Protein AF-A0AAW8SLD7-F1 (afdb_monomer_lite)

Organism: Enterococcus avium (NCBI:txid33945)

pLDDT: mean 83.19, std 20.51, range [34.72, 98.56]

Structure (mmCIF, N/CA/C/O backbone):
data_AF-A0AAW8SLD7-F1
#
_entry.id   AF-A0AAW8SLD7-F1
#
loop_
_atom_site.group_PDB
_atom_site.id
_atom_site.type_symbol
_atom_site.label_atom_id
_atom_site.label_alt_id
_atom_site.label_comp_id
_atom_site.label_asym_id
_atom_site.label_entity_id
_atom_site.label_seq_id
_atom_site.pdbx_PDB_ins_code
_atom_site.Cartn_x
_atom_site.Cartn_y
_atom_site.Cartn_z
_atom_site.occupancy
_atom_site.B_iso_or_equiv
_atom_site.auth_seq_id
_atom_site.auth_comp_id
_atom_site.auth_asym_id
_atom_site.auth_atom_id
_atom_site.pdbx_PDB_model_num
ATOM 1 N N . MET A 1 1 ? -37.178 10.854 46.527 1.00 42.09 1 MET A N 1
ATOM 2 C CA . MET A 1 1 ? -35.718 10.645 46.427 1.00 42.09 1 MET A CA 1
ATOM 3 C C . MET A 1 1 ? -35.329 10.772 44.967 1.00 42.09 1 MET A C 1
ATOM 5 O O . MET A 1 1 ? -36.051 10.267 44.119 1.00 42.09 1 MET A O 1
ATOM 9 N N . LYS A 1 2 ? -34.298 11.569 44.676 1.00 40.69 2 LYS A N 1
ATOM 10 C CA . LYS A 1 2 ? -33.780 11.801 43.324 1.00 40.69 2 LYS A CA 1
ATOM 11 C C . LYS A 1 2 ? -32.810 10.669 43.003 1.00 40.69 2 LYS A C 1
ATOM 13 O O . LYS A 1 2 ? -31.738 10.657 43.598 1.00 40.69 2 LYS A O 1
ATOM 18 N N . ASP A 1 3 ? -33.160 9.785 42.075 1.00 39.84 3 ASP A N 1
ATOM 19 C CA . ASP A 1 3 ? -32.188 8.837 41.540 1.00 39.84 3 ASP A CA 1
ATOM 20 C C . ASP A 1 3 ? -31.499 9.400 40.305 1.00 39.84 3 ASP A C 1
ATOM 22 O O . ASP A 1 3 ? -32.078 10.036 39.420 1.00 39.84 3 ASP A O 1
ATOM 26 N N . ASN A 1 4 ? -30.187 9.264 40.382 1.00 36.59 4 ASN A N 1
ATOM 27 C CA . ASN A 1 4 ? -29.189 10.087 39.753 1.00 36.59 4 ASN A CA 1
ATOM 28 C C . ASN A 1 4 ? -28.840 9.526 38.372 1.00 36.59 4 ASN A C 1
ATOM 30 O O . ASN A 1 4 ? -28.785 8.317 38.157 1.00 36.59 4 ASN A O 1
ATOM 34 N N . LYS A 1 5 ? -28.568 10.439 37.440 1.00 44.25 5 LYS A N 1
ATOM 35 C CA . LYS A 1 5 ? -28.049 10.152 36.102 1.00 44.25 5 LYS A CA 1
ATOM 36 C C . LYS A 1 5 ? -26.826 9.239 36.195 1.00 44.25 5 LYS A C 1
ATOM 38 O O . LYS A 1 5 ? -25.853 9.611 36.840 1.00 44.25 5 LYS A O 1
ATOM 43 N N . ASN A 1 6 ? -26.796 8.181 35.392 1.00 35.88 6 ASN A N 1
ATOM 44 C CA . ASN A 1 6 ? -25.539 7.731 34.810 1.00 35.88 6 ASN A CA 1
ATOM 45 C C . ASN A 1 6 ? -25.701 7.613 33.294 1.00 35.88 6 ASN A C 1
ATOM 47 O O . ASN A 1 6 ? -26.086 6.589 32.740 1.00 35.88 6 ASN A O 1
ATOM 51 N N . ARG A 1 7 ? -25.447 8.746 32.629 1.00 40.81 7 ARG A N 1
ATOM 52 C CA . ARG A 1 7 ? -25.192 8.812 31.193 1.00 40.81 7 ARG A CA 1
ATOM 53 C C . ARG A 1 7 ? -23.836 8.157 30.944 1.00 40.81 7 ARG A C 1
ATOM 55 O O . ARG A 1 7 ? -22.817 8.843 30.969 1.00 40.81 7 ARG A O 1
ATOM 62 N N . SER A 1 8 ? -23.812 6.863 30.656 1.00 36.59 8 SER A N 1
ATOM 63 C CA . SER A 1 8 ? -22.699 6.292 29.906 1.00 36.59 8 SER A CA 1
ATOM 64 C C . SER A 1 8 ? -22.860 6.706 28.441 1.00 36.59 8 SER A C 1
ATOM 66 O O . SER A 1 8 ? -23.288 5.937 27.588 1.00 36.59 8 SER A O 1
ATOM 68 N N . ASN A 1 9 ? -22.463 7.942 28.122 1.00 38.47 9 ASN A N 1
ATOM 69 C CA . ASN A 1 9 ? -22.002 8.257 26.768 1.00 38.47 9 ASN A CA 1
ATOM 70 C C . ASN A 1 9 ? -20.650 7.547 26.569 1.00 38.47 9 ASN A C 1
ATOM 72 O O . ASN A 1 9 ? -19.597 8.171 26.458 1.00 38.47 9 ASN A O 1
ATOM 76 N N . GLY A 1 10 ? -20.681 6.213 26.587 1.00 34.72 10 GLY A N 1
ATOM 77 C CA . GLY A 1 10 ? -19.593 5.373 26.132 1.00 34.72 10 GLY A CA 1
ATOM 78 C C . GLY A 1 10 ? -19.551 5.530 24.628 1.00 34.72 10 GLY A C 1
ATOM 79 O O . GLY A 1 10 ? -20.254 4.832 23.904 1.00 34.72 10 GLY A O 1
ATOM 80 N N . LYS A 1 11 ? -18.785 6.514 24.156 1.00 37.41 11 LYS A N 1
ATOM 81 C CA . LYS A 1 11 ? -18.412 6.606 22.751 1.00 37.41 11 LYS A CA 1
ATOM 82 C C . LYS A 1 11 ? -17.773 5.259 22.423 1.00 37.41 11 LYS A C 1
ATOM 84 O O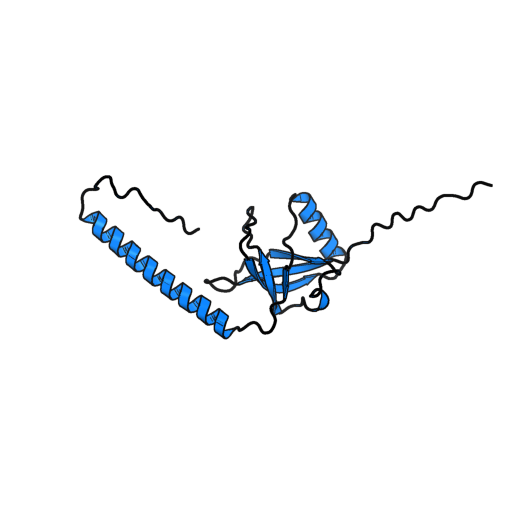 . LYS A 1 11 ? -16.685 4.983 22.921 1.00 37.41 11 LYS A O 1
ATOM 89 N N . LYS A 1 12 ? -18.501 4.398 21.702 1.00 38.59 12 LYS A N 1
ATOM 90 C CA . LYS A 1 12 ? -18.014 3.106 21.218 1.00 38.59 12 LYS A CA 1
ATOM 91 C C . LYS A 1 12 ? -16.658 3.401 20.590 1.00 38.59 12 LYS A C 1
ATOM 93 O O . LYS A 1 12 ? -16.595 4.154 19.620 1.00 38.59 12 LYS A O 1
ATOM 98 N N . ILE A 1 13 ? -15.579 2.944 21.220 1.00 49.69 13 ILE A N 1
ATOM 99 C CA . ILE A 1 13 ? -14.265 3.026 20.599 1.00 49.69 13 ILE A CA 1
ATOM 100 C C . ILE A 1 13 ? -14.410 2.105 19.399 1.00 49.69 13 ILE A C 1
ATOM 102 O O . ILE A 1 13 ? -14.526 0.894 19.564 1.00 49.69 13 ILE A O 1
ATOM 106 N N . GLU A 1 14 ? -14.543 2.685 18.210 1.00 56.00 14 GLU A N 1
ATOM 107 C CA . GLU A 1 14 ? -14.373 1.933 16.977 1.00 56.00 14 GLU A CA 1
ATOM 108 C C . GLU A 1 14 ? -13.023 1.237 17.099 1.00 56.00 14 GLU A C 1
ATOM 110 O O . GLU A 1 14 ? -11.979 1.879 17.245 1.00 56.00 14 GLU A O 1
ATOM 115 N N . SER A 1 15 ? -13.055 -0.087 17.168 1.00 80.44 15 SER A N 1
ATOM 116 C CA . SER A 1 15 ? -11.861 -0.910 17.225 1.00 80.44 15 SER A CA 1
ATOM 117 C C . SER A 1 15 ? -11.162 -0.785 15.875 1.00 80.44 15 SER A C 1
ATOM 119 O O . SER A 1 15 ? -11.558 -1.377 14.877 1.00 80.44 15 SER A O 1
ATOM 121 N N . ILE A 1 16 ? -10.153 0.075 15.831 1.00 90.94 16 ILE A N 1
ATOM 122 C CA . ILE A 1 16 ? -9.353 0.363 14.644 1.00 90.94 16 ILE A CA 1
ATOM 123 C C . ILE A 1 16 ? -8.034 -0.400 14.767 1.00 90.94 16 ILE A C 1
ATOM 125 O O . ILE A 1 16 ? -7.412 -0.399 15.827 1.00 90.94 16 ILE A O 1
ATOM 129 N N . LYS A 1 17 ? -7.569 -1.004 13.671 1.00 94.19 17 LYS A N 1
ATOM 130 C CA . LYS A 1 17 ? -6.173 -1.437 13.516 1.00 94.19 17 LYS A CA 1
ATOM 131 C C . LYS A 1 17 ? -5.407 -0.325 12.811 1.00 94.19 17 LYS A C 1
ATOM 133 O O . LYS A 1 17 ? -5.860 0.193 11.787 1.00 94.19 17 LYS A O 1
ATOM 138 N N . ILE A 1 18 ? -4.230 0.013 13.334 1.00 96.56 18 ILE A N 1
ATOM 139 C CA . ILE A 1 18 ? -3.285 0.880 12.626 1.00 96.56 18 ILE A CA 1
ATOM 140 C C . ILE A 1 18 ? -2.280 -0.002 11.900 1.00 96.56 18 ILE A C 1
ATOM 142 O O . ILE A 1 18 ? -1.630 -0.858 12.496 1.00 96.56 18 ILE A O 1
ATOM 146 N N . VAL A 1 19 ? -2.157 0.203 10.599 1.00 97.50 19 VAL A N 1
ATOM 147 C CA . VAL A 1 19 ? -1.313 -0.592 9.713 1.00 97.50 19 VAL A CA 1
ATOM 148 C C . VAL A 1 19 ? -0.098 0.237 9.347 1.00 97.50 19 VAL A C 1
ATOM 150 O O . VAL A 1 19 ? -0.221 1.326 8.799 1.00 97.50 19 VAL A O 1
ATOM 153 N N . ARG A 1 20 ? 1.086 -0.282 9.647 1.00 96.75 20 ARG A N 1
ATOM 154 C CA . ARG A 1 20 ? 2.366 0.283 9.236 1.00 96.75 20 ARG A CA 1
ATOM 155 C C . ARG A 1 20 ? 2.826 -0.453 7.978 1.00 96.75 20 ARG A C 1
ATOM 157 O O . ARG A 1 20 ? 3.023 -1.669 8.028 1.00 96.75 20 ARG A O 1
ATOM 164 N N . GLY A 1 21 ? 2.998 0.257 6.868 1.00 97.19 21 GLY A N 1
ATOM 165 C CA . GLY A 1 21 ? 3.312 -0.356 5.574 1.00 97.19 21 GLY A CA 1
ATOM 166 C C . GLY A 1 21 ? 4.132 0.531 4.646 1.00 97.19 21 GLY A C 1
ATOM 167 O O . GLY A 1 21 ? 4.281 1.728 4.885 1.00 97.19 21 GLY A O 1
ATOM 168 N N . THR A 1 22 ? 4.671 -0.082 3.600 1.00 97.38 22 THR A N 1
ATOM 169 C CA . THR A 1 22 ? 5.490 0.555 2.559 1.00 97.38 22 THR A CA 1
ATOM 170 C C . THR A 1 22 ? 4.815 0.374 1.205 1.00 97.38 22 THR A C 1
ATOM 172 O O . THR A 1 22 ? 4.205 -0.671 0.962 1.00 97.38 22 THR A O 1
ATOM 175 N N . TYR A 1 23 ? 4.881 1.376 0.328 1.00 97.38 23 TYR A N 1
ATOM 176 C CA . TYR A 1 23 ? 4.283 1.267 -1.003 1.00 97.38 23 TYR A CA 1
ATOM 177 C C . TYR A 1 23 ? 5.033 0.267 -1.884 1.00 97.38 23 TYR A C 1
ATOM 179 O O . TYR A 1 23 ? 6.251 0.115 -1.788 1.00 97.38 23 TYR A O 1
ATOM 187 N N . LEU A 1 24 ? 4.278 -0.408 -2.749 1.00 97.56 24 LEU A N 1
ATOM 188 C CA . LEU A 1 24 ? 4.772 -1.236 -3.841 1.00 97.56 24 LEU A CA 1
ATOM 189 C C . LEU A 1 24 ? 4.528 -0.484 -5.151 1.00 97.56 24 LEU A C 1
ATOM 191 O O . LEU A 1 24 ? 3.383 -0.206 -5.505 1.00 97.56 24 LEU A O 1
ATOM 195 N N . THR A 1 25 ? 5.603 -0.151 -5.855 1.00 95.62 25 THR A N 1
ATOM 196 C CA . THR A 1 25 ? 5.587 0.711 -7.044 1.00 95.62 25 THR A CA 1
ATOM 197 C C . THR A 1 25 ? 6.362 0.072 -8.199 1.00 95.62 25 THR A C 1
ATOM 199 O O . THR A 1 25 ? 6.990 -0.976 -8.035 1.00 95.62 25 THR A O 1
ATOM 202 N N . GLY A 1 26 ? 6.374 0.730 -9.362 1.00 94.44 26 GLY A N 1
ATOM 203 C CA . GLY A 1 26 ? 7.214 0.330 -10.497 1.00 94.44 26 GLY A CA 1
ATOM 204 C C . GLY A 1 26 ? 8.720 0.382 -10.214 1.00 94.44 26 GLY A C 1
ATOM 205 O O . GLY A 1 26 ? 9.481 -0.269 -10.914 1.00 94.44 26 GLY A O 1
ATOM 206 N N . VAL A 1 27 ? 9.172 1.090 -9.171 1.00 93.81 27 VAL A N 1
ATOM 207 C CA . VAL A 1 27 ? 10.585 1.070 -8.740 1.00 93.81 27 VAL A CA 1
ATOM 208 C C . VAL A 1 27 ? 10.861 0.035 -7.643 1.00 93.81 27 VAL A C 1
ATOM 210 O O . VAL A 1 27 ? 11.974 -0.049 -7.131 1.00 93.81 27 VAL A O 1
ATOM 213 N N . GLY A 1 28 ? 9.856 -0.764 -7.276 1.00 95.19 28 GLY A N 1
ATOM 214 C CA . GLY A 1 28 ? 9.929 -1.752 -6.207 1.00 95.19 28 GLY A CA 1
ATOM 215 C C . GLY A 1 28 ? 9.238 -1.291 -4.926 1.00 95.19 28 GLY A C 1
ATOM 216 O O . GLY A 1 28 ? 8.304 -0.485 -4.946 1.00 95.19 28 GLY A O 1
ATOM 217 N N . GLN A 1 29 ? 9.663 -1.861 -3.799 1.00 95.50 29 GLN A N 1
ATOM 218 C CA . GLN A 1 29 ? 9.148 -1.478 -2.490 1.00 95.50 29 GLN A CA 1
ATOM 219 C C . GLN A 1 29 ? 9.843 -0.206 -2.005 1.00 95.50 29 GLN A C 1
ATOM 221 O O . GLN A 1 29 ? 11.070 -0.147 -1.950 1.00 95.50 29 GLN A O 1
ATOM 226 N N . GLU A 1 30 ? 9.063 0.790 -1.602 1.00 93.69 30 GLU A N 1
ATOM 227 C CA . GLU A 1 30 ? 9.613 2.013 -1.029 1.00 93.69 30 GLU A CA 1
ATOM 228 C C . GLU A 1 30 ? 10.263 1.778 0.340 1.00 93.69 30 GLU A C 1
ATOM 230 O O . GLU A 1 30 ? 9.844 0.927 1.131 1.00 93.69 30 GLU A O 1
ATOM 235 N N . ASN A 1 31 ? 11.266 2.602 0.651 1.00 90.75 31 ASN A N 1
ATOM 236 C CA . ASN A 1 31 ? 11.928 2.608 1.957 1.00 90.75 31 ASN A CA 1
ATOM 237 C C . ASN A 1 31 ? 11.127 3.391 3.011 1.00 90.75 31 ASN A C 1
ATOM 239 O O . ASN A 1 31 ? 11.261 3.150 4.214 1.00 90.75 31 ASN A O 1
ATOM 243 N N . THR A 1 32 ? 10.287 4.332 2.570 1.00 92.94 32 THR A N 1
ATOM 244 C CA . THR A 1 32 ? 9.479 5.167 3.457 1.00 92.94 32 THR A CA 1
ATOM 245 C C . THR A 1 32 ? 8.300 4.378 3.991 1.00 92.94 32 THR A C 1
ATOM 247 O O . THR A 1 32 ? 7.560 3.730 3.254 1.00 92.94 32 THR A O 1
ATOM 250 N N . THR A 1 33 ? 8.115 4.440 5.306 1.00 93.75 33 THR A N 1
ATOM 251 C CA . THR A 1 33 ? 7.000 3.771 5.963 1.00 93.75 33 THR A CA 1
ATOM 252 C C . THR A 1 33 ? 5.884 4.746 6.298 1.00 93.75 33 THR A C 1
ATOM 254 O O . THR A 1 33 ? 6.120 5.803 6.881 1.00 93.75 33 THR A O 1
ATOM 257 N N . PHE A 1 34 ? 4.659 4.320 6.026 1.00 94.25 34 PHE A N 1
ATOM 258 C CA . PHE A 1 34 ? 3.443 5.080 6.246 1.00 94.25 34 PHE A CA 1
ATOM 259 C C . PHE A 1 34 ? 2.490 4.362 7.205 1.00 94.25 34 PHE A C 1
ATOM 261 O O . PHE A 1 34 ? 2.623 3.162 7.467 1.00 94.25 34 PHE A O 1
ATOM 268 N N . TYR A 1 35 ? 1.526 5.121 7.726 1.00 94.69 35 TYR A N 1
ATOM 269 C CA . TYR A 1 35 ? 0.465 4.622 8.595 1.00 94.69 35 TYR A CA 1
ATOM 270 C C . TYR A 1 35 ? -0.883 4.699 7.884 1.00 94.69 35 TYR A C 1
ATOM 272 O O . TYR A 1 35 ? -1.236 5.724 7.300 1.00 94.69 35 TYR A O 1
ATOM 280 N N . PHE A 1 36 ? -1.629 3.609 7.984 1.00 96.31 36 PHE A N 1
ATOM 281 C CA . PHE A 1 36 ? -2.956 3.414 7.419 1.00 96.31 36 PHE A CA 1
ATOM 282 C C . PHE A 1 36 ? -3.897 2.929 8.520 1.00 96.31 36 PHE A C 1
ATOM 284 O O . PHE A 1 36 ? -3.448 2.482 9.580 1.00 96.31 36 PHE A O 1
ATOM 291 N N . LYS A 1 37 ? -5.205 2.987 8.278 1.00 95.88 37 LYS A N 1
ATOM 292 C CA . LYS A 1 37 ? -6.212 2.532 9.241 1.00 95.88 37 LYS A CA 1
ATOM 293 C C . LYS A 1 37 ? -7.239 1.606 8.613 1.00 95.88 37 LYS A C 1
ATOM 295 O O . LYS A 1 37 ? -7.613 1.771 7.458 1.00 95.88 37 LYS A O 1
ATOM 300 N N . ILE A 1 38 ? -7.718 0.651 9.397 1.00 96.12 38 ILE A N 1
ATOM 301 C CA . ILE A 1 38 ? -8.858 -0.198 9.048 1.00 96.12 38 ILE A CA 1
ATOM 302 C C . ILE A 1 38 ? -9.749 -0.361 10.277 1.00 96.12 38 ILE A C 1
ATOM 304 O O . ILE A 1 38 ? -9.248 -0.549 11.386 1.00 96.12 38 ILE A O 1
ATOM 308 N N . SER A 1 39 ? -11.058 -0.241 10.084 1.00 93.50 39 SER A N 1
ATOM 309 C CA . SER A 1 39 ? -12.059 -0.345 11.148 1.00 93.50 39 SER A CA 1
ATOM 310 C C . SER A 1 39 ? -12.649 -1.758 11.206 1.00 93.50 39 SER A C 1
ATOM 312 O O . SER A 1 39 ? -12.673 -2.464 10.199 1.00 93.50 39 SER A O 1
ATOM 314 N N . THR A 1 40 ? -13.110 -2.184 12.385 1.00 91.44 40 THR A N 1
ATOM 315 C CA . THR A 1 40 ? -13.707 -3.515 12.621 1.00 91.44 40 THR A CA 1
ATOM 316 C C . THR A 1 40 ? -14.935 -3.853 11.786 1.00 91.44 40 THR A C 1
ATOM 318 O O . THR A 1 40 ? -15.293 -5.021 11.699 1.00 91.44 40 THR A O 1
ATOM 321 N N . ASP A 1 41 ? -15.614 -2.862 11.218 1.00 92.88 41 ASP A N 1
ATOM 322 C CA . ASP A 1 41 ? -16.748 -3.069 10.315 1.00 92.88 41 ASP A CA 1
ATOM 323 C C . ASP A 1 41 ? -16.316 -3.475 8.896 1.00 92.88 41 ASP A C 1
ATOM 325 O O . ASP A 1 41 ? -17.137 -3.944 8.110 1.00 92.88 41 ASP A O 1
ATOM 329 N N . HIS A 1 42 ? -15.029 -3.342 8.568 1.00 95.44 42 HIS A N 1
ATOM 330 C CA . HIS A 1 42 ? -14.488 -3.746 7.279 1.00 95.44 42 HIS A CA 1
ATOM 331 C C . HIS A 1 42 ? -14.392 -5.278 7.174 1.00 95.44 42 HIS A C 1
ATOM 333 O O . HIS A 1 42 ? -13.821 -5.930 8.049 1.00 95.44 42 HIS A O 1
ATOM 339 N N . SER A 1 43 ? -14.856 -5.861 6.063 1.00 96.06 43 SER A N 1
ATOM 340 C CA . SER A 1 43 ? -14.860 -7.322 5.839 1.00 96.06 43 SER A CA 1
ATOM 341 C C . SER A 1 43 ? -13.479 -7.967 5.978 1.00 96.06 43 SER A C 1
ATOM 343 O O . SER A 1 43 ? -13.336 -9.086 6.464 1.00 96.06 43 SER A O 1
ATOM 345 N N . ASP A 1 44 ? -12.446 -7.237 5.566 1.00 96.88 44 ASP A N 1
ATOM 346 C CA . ASP A 1 44 ? -11.066 -7.724 5.568 1.00 96.88 44 ASP A CA 1
ATOM 347 C C . ASP A 1 44 ? -10.321 -7.433 6.879 1.00 96.88 44 ASP A C 1
ATOM 349 O O . ASP A 1 44 ? -9.116 -7.678 6.964 1.00 96.88 44 ASP A O 1
ATOM 353 N N . PHE A 1 45 ? -10.997 -6.912 7.910 1.00 95.56 45 PHE A N 1
ATOM 354 C CA . PHE A 1 45 ? -10.352 -6.476 9.150 1.00 95.56 45 PHE A CA 1
ATOM 355 C C . PHE A 1 45 ? -9.458 -7.553 9.775 1.00 95.56 45 PHE A C 1
ATOM 357 O O . PHE A 1 45 ? -8.333 -7.258 10.184 1.00 95.56 45 PHE A O 1
ATOM 364 N N . GLU A 1 46 ? -9.912 -8.808 9.821 1.00 94.88 46 GLU A N 1
ATOM 365 C CA . GLU A 1 46 ? -9.118 -9.923 10.361 1.00 94.88 46 GLU A CA 1
ATOM 366 C C . GLU A 1 46 ? -8.062 -10.469 9.400 1.00 94.88 46 GLU A C 1
ATOM 368 O O . GLU A 1 46 ? -7.115 -11.135 9.818 1.00 94.88 46 GLU A O 1
ATOM 373 N N . GLN A 1 47 ? -8.170 -10.148 8.113 1.00 96.31 47 GLN A N 1
ATOM 374 C CA . GLN A 1 47 ? -7.213 -10.588 7.104 1.00 96.31 47 GLN A CA 1
ATOM 375 C C . GLN A 1 47 ? -5.957 -9.712 7.067 1.00 96.31 47 GLN A C 1
ATOM 377 O O . GLN A 1 47 ? -4.898 -10.175 6.631 1.00 96.31 47 GLN A O 1
ATOM 382 N N . VAL A 1 48 ? -6.054 -8.460 7.527 1.00 96.75 48 VAL A N 1
ATOM 383 C CA . VAL A 1 48 ? -4.921 -7.531 7.596 1.00 96.75 48 VAL A CA 1
ATOM 384 C C . VAL A 1 48 ? -3.920 -7.991 8.658 1.00 96.75 48 VAL A C 1
ATOM 386 O O . VAL A 1 48 ? -4.166 -7.900 9.861 1.00 96.75 48 VAL A O 1
ATOM 389 N N . ARG A 1 49 ? -2.756 -8.457 8.196 1.00 96.44 49 ARG A N 1
ATOM 390 C CA . ARG A 1 49 ? -1.630 -8.919 9.018 1.00 96.44 49 ARG A CA 1
ATOM 391 C C . ARG A 1 49 ? -0.298 -8.701 8.304 1.00 96.44 49 ARG A C 1
ATOM 393 O O . ARG A 1 49 ? -0.275 -8.434 7.104 1.00 96.44 49 ARG A O 1
ATOM 400 N N . GLU A 1 50 ? 0.803 -8.824 9.039 1.00 97.31 50 GLU A N 1
ATOM 401 C CA . GLU A 1 50 ? 2.160 -8.691 8.497 1.00 97.31 50 GLU A CA 1
ATOM 402 C C . GLU A 1 50 ? 2.384 -9.577 7.267 1.00 97.31 50 GLU A C 1
ATOM 404 O O . GLU A 1 50 ? 1.892 -10.703 7.177 1.00 97.31 50 GLU A O 1
ATOM 409 N N . GLY A 1 51 ? 3.087 -9.027 6.278 1.00 96.50 51 GLY A N 1
ATOM 410 C CA . GLY A 1 51 ? 3.359 -9.695 5.011 1.00 96.50 51 GLY A CA 1
ATOM 411 C C . GLY A 1 51 ? 2.181 -9.741 4.032 1.00 96.50 51 GLY A C 1
ATOM 412 O O . GLY A 1 51 ? 2.362 -10.207 2.910 1.00 96.50 51 GLY A O 1
ATOM 413 N N . LYS A 1 52 ? 0.983 -9.263 4.384 1.00 97.81 52 LYS A N 1
ATOM 414 C CA . LYS A 1 52 ? -0.095 -9.097 3.397 1.00 97.81 52 LYS A CA 1
ATOM 415 C C . LYS A 1 52 ? 0.145 -7.880 2.511 1.00 97.81 52 LYS A C 1
ATOM 417 O O . LYS A 1 52 ? 0.883 -6.965 2.876 1.00 97.81 52 LYS A O 1
ATOM 422 N N . VAL A 1 53 ? -0.481 -7.892 1.338 1.00 98.44 53 VAL A N 1
ATOM 423 C CA . VAL A 1 53 ? -0.560 -6.730 0.453 1.00 98.44 53 VAL A CA 1
ATOM 424 C C . VAL A 1 53 ? -1.970 -6.172 0.531 1.00 98.44 53 VAL A C 1
ATOM 426 O O . VAL A 1 53 ? -2.936 -6.935 0.490 1.00 98.44 53 VAL A O 1
ATOM 429 N N . CYS A 1 54 ? -2.085 -4.858 0.668 1.00 98.56 54 CYS A N 1
ATOM 430 C CA . CYS A 1 54 ? -3.366 -4.171 0.764 1.00 98.56 54 CYS A CA 1
ATOM 431 C C . CYS A 1 54 ? -3.472 -3.066 -0.285 1.00 98.56 54 CYS A C 1
ATOM 433 O O . CYS A 1 54 ? -2.466 -2.474 -0.673 1.00 98.56 54 CYS A O 1
ATOM 435 N N . ILE A 1 55 ? -4.704 -2.773 -0.691 1.00 98.31 55 ILE A N 1
ATOM 436 C CA . ILE A 1 55 ? -5.065 -1.621 -1.511 1.00 98.31 55 ILE A CA 1
ATOM 437 C C . ILE A 1 55 ? -5.397 -0.450 -0.586 1.00 98.31 55 ILE A C 1
ATOM 439 O O . ILE A 1 55 ? -6.091 -0.607 0.421 1.00 98.31 55 ILE A O 1
ATOM 443 N N . THR A 1 56 ? -4.894 0.720 -0.945 1.00 98.06 56 THR A N 1
ATOM 444 C CA . THR A 1 56 ? -5.136 2.027 -0.326 1.00 98.06 56 THR A CA 1
ATOM 445 C C . THR A 1 56 ? -5.055 3.087 -1.434 1.00 98.06 56 THR A C 1
ATOM 447 O O . THR A 1 56 ? -5.169 2.754 -2.614 1.00 98.06 56 THR A O 1
ATOM 450 N N . PHE A 1 57 ? -4.841 4.349 -1.083 1.00 96.50 57 PHE A N 1
ATOM 451 C CA . PHE A 1 57 ? -4.514 5.426 -2.012 1.00 96.50 57 PHE A CA 1
ATOM 452 C C . PHE A 1 57 ? -3.042 5.826 -1.896 1.00 96.50 57 PHE A C 1
ATOM 454 O O . PHE A 1 57 ? -2.409 5.563 -0.875 1.00 96.50 57 PHE A O 1
ATOM 461 N N . TYR A 1 58 ? -2.483 6.449 -2.930 1.00 94.31 58 TYR A N 1
ATOM 462 C CA . TYR A 1 58 ? -1.114 6.952 -2.878 1.00 94.31 58 TYR A CA 1
ATOM 463 C C . TYR A 1 58 ? -1.054 8.284 -2.122 1.00 94.31 58 TYR A C 1
ATOM 465 O O . TYR A 1 58 ? -1.863 9.190 -2.366 1.00 94.31 58 TYR A O 1
ATOM 473 N N . GLN A 1 59 ? -0.074 8.407 -1.226 1.00 90.06 59 GLN A N 1
ATOM 474 C CA . GLN A 1 59 ? 0.222 9.638 -0.496 1.00 90.06 59 GLN A CA 1
ATOM 475 C C . GLN A 1 59 ? 1.716 9.931 -0.532 1.00 90.06 59 GLN A C 1
ATOM 477 O O . GLN A 1 59 ? 2.528 9.014 -0.428 1.00 90.06 59 GLN A O 1
ATOM 482 N N . GLN A 1 60 ? 2.053 11.212 -0.572 1.00 82.44 60 GLN A N 1
ATOM 483 C CA . GLN A 1 60 ? 3.415 11.703 -0.425 1.00 82.44 60 GLN A CA 1
ATOM 484 C C . GLN A 1 60 ? 3.378 12.979 0.406 1.00 82.44 60 GLN A C 1
ATOM 486 O O . GLN A 1 60 ? 2.673 13.908 0.036 1.00 82.44 60 GLN A O 1
ATOM 491 N N . ASP A 1 61 ? 4.117 13.014 1.516 1.00 72.25 61 ASP A N 1
ATOM 492 C CA . ASP A 1 61 ? 4.269 14.135 2.461 1.00 72.25 61 ASP A CA 1
ATOM 493 C C . ASP A 1 61 ? 2.981 14.891 2.849 1.00 72.25 61 ASP A C 1
ATOM 495 O O . ASP A 1 61 ? 2.445 14.705 3.947 1.00 72.25 61 ASP A O 1
ATOM 499 N N . HIS A 1 62 ? 2.502 15.769 1.967 1.00 69.44 62 HIS A N 1
ATOM 500 C CA . HIS A 1 62 ? 1.347 16.652 2.147 1.00 69.44 62 HIS A CA 1
ATOM 501 C C . HIS A 1 62 ? 0.232 16.445 1.112 1.00 69.44 62 HIS A C 1
ATOM 503 O O . HIS A 1 62 ? -0.780 17.141 1.159 1.00 69.44 62 HIS A O 1
ATOM 509 N N . LEU A 1 63 ? 0.398 15.499 0.188 1.00 79.94 63 LEU A N 1
ATOM 510 C CA . LEU A 1 63 ? -0.545 15.199 -0.875 1.00 79.94 63 LEU A CA 1
ATOM 511 C C . LEU A 1 63 ? -1.125 13.800 -0.685 1.00 79.94 63 LEU A C 1
ATOM 513 O O . LEU A 1 63 ? -0.403 12.804 -0.646 1.00 79.94 63 LEU A O 1
ATOM 517 N N . VAL A 1 64 ? -2.451 13.738 -0.618 1.00 85.12 64 VAL A N 1
ATOM 518 C CA . VAL A 1 64 ? -3.223 12.514 -0.819 1.00 85.12 64 VAL A CA 1
ATOM 519 C C . VAL A 1 64 ? -3.802 12.573 -2.222 1.00 85.12 64 VAL A C 1
ATOM 521 O O . VAL A 1 64 ? -4.403 13.577 -2.604 1.00 85.12 64 VAL A O 1
ATOM 524 N N . THR A 1 65 ? -3.631 11.501 -2.984 1.00 88.69 65 THR A N 1
ATOM 525 C CA . THR A 1 65 ? -4.173 11.395 -4.341 1.00 88.69 65 THR A CA 1
ATOM 526 C C . THR A 1 65 ? -5.358 10.435 -4.370 1.00 88.69 65 THR A C 1
ATOM 528 O O . THR A 1 65 ? -5.521 9.604 -3.480 1.00 88.69 65 THR A O 1
ATOM 531 N N . SER A 1 66 ? -6.181 10.510 -5.414 1.00 91.56 66 SER A N 1
ATOM 532 C CA . SER A 1 66 ? -7.215 9.504 -5.692 1.00 91.56 66 SER A CA 1
ATOM 533 C C . SER A 1 66 ? -6.664 8.249 -6.384 1.00 91.56 66 SER A C 1
ATOM 535 O O . SER A 1 66 ? -7.438 7.368 -6.753 1.00 91.56 66 SER A O 1
ATOM 537 N N . ILE A 1 67 ? -5.342 8.152 -6.571 1.00 94.56 67 ILE A N 1
ATOM 538 C CA . ILE A 1 67 ? -4.689 7.045 -7.271 1.00 94.56 67 ILE A CA 1
ATOM 539 C C . ILE A 1 67 ? -4.655 5.830 -6.335 1.00 94.56 67 ILE A C 1
ATOM 541 O O . ILE A 1 67 ? -4.088 5.932 -5.243 1.00 94.56 67 ILE A O 1
ATOM 545 N N . PRO A 1 68 ? -5.231 4.679 -6.727 1.00 96.19 68 PRO A N 1
ATOM 546 C CA . PRO A 1 68 ? -5.103 3.448 -5.961 1.00 96.19 68 PRO A CA 1
ATOM 547 C C . PRO A 1 68 ? -3.640 3.026 -5.844 1.00 96.19 68 PRO A C 1
ATOM 549 O O . PRO A 1 68 ? -2.879 3.100 -6.807 1.00 96.19 68 PRO A O 1
ATOM 552 N N . ALA A 1 69 ? -3.258 2.537 -4.672 1.00 97.00 69 ALA A N 1
ATOM 553 C CA . ALA A 1 69 ? -1.900 2.111 -4.388 1.00 97.00 69 ALA A CA 1
ATOM 554 C C . ALA A 1 69 ? -1.878 0.778 -3.652 1.00 97.00 69 ALA A C 1
ATOM 556 O O . ALA A 1 69 ? -2.779 0.452 -2.876 1.00 97.00 69 ALA A O 1
ATOM 557 N N . LEU A 1 70 ? -0.805 0.027 -3.880 1.00 98.06 70 LEU A N 1
ATOM 558 C CA . LEU A 1 70 ? -0.509 -1.201 -3.164 1.00 98.06 70 LEU A CA 1
ATOM 559 C C . LEU A 1 70 ? 0.482 -0.910 -2.048 1.00 98.06 70 LEU A C 1
ATOM 561 O O . LEU A 1 70 ? 1.480 -0.226 -2.260 1.00 98.06 70 LEU A O 1
ATOM 565 N N . ILE A 1 71 ? 0.234 -1.479 -0.875 1.00 98.38 71 ILE A N 1
ATOM 566 C CA . ILE A 1 71 ? 1.185 -1.461 0.233 1.00 98.38 71 ILE A CA 1
ATOM 567 C C . ILE A 1 71 ? 1.506 -2.870 0.696 1.00 98.38 71 ILE A C 1
ATOM 569 O O . ILE A 1 71 ? 0.631 -3.733 0.762 1.00 98.38 71 ILE A O 1
ATOM 573 N N . ARG A 1 72 ? 2.755 -3.092 1.094 1.00 98.00 72 ARG A N 1
ATOM 574 C CA . ARG A 1 72 ? 3.146 -4.259 1.878 1.00 98.00 72 ARG A CA 1
ATOM 575 C C . ARG A 1 72 ? 2.968 -3.934 3.357 1.00 98.00 72 ARG A C 1
ATOM 577 O O . ARG A 1 72 ? 3.531 -2.964 3.864 1.00 98.00 72 ARG A O 1
ATOM 584 N N . VAL A 1 73 ? 2.197 -4.753 4.065 1.00 98.25 73 VAL A N 1
ATOM 585 C CA . VAL A 1 73 ? 2.022 -4.619 5.514 1.00 98.25 73 VAL A CA 1
ATOM 586 C C . VAL A 1 73 ? 3.305 -5.058 6.209 1.00 98.25 73 VAL A C 1
ATOM 588 O O . VAL A 1 73 ? 3.683 -6.229 6.151 1.00 98.25 73 VAL A O 1
ATOM 591 N N . GLY A 1 74 ? 3.960 -4.116 6.883 1.00 97.56 74 GLY A N 1
ATOM 592 C CA . GLY A 1 74 ? 5.143 -4.378 7.695 1.00 97.56 74 GLY A CA 1
ATOM 593 C C . GLY A 1 74 ? 4.801 -4.701 9.146 1.00 97.56 74 GLY A C 1
ATOM 594 O O . GLY A 1 74 ? 5.408 -5.592 9.719 1.00 97.56 74 GLY A O 1
ATOM 595 N N . ARG A 1 75 ? 3.836 -3.985 9.741 1.00 96.56 75 ARG A N 1
ATOM 596 C CA . ARG A 1 75 ? 3.375 -4.213 11.122 1.00 96.56 75 ARG A CA 1
ATOM 597 C C . ARG A 1 75 ? 1.914 -3.818 11.299 1.00 96.56 75 ARG A C 1
ATOM 599 O O . ARG A 1 75 ? 1.467 -2.844 10.700 1.00 96.56 75 ARG A O 1
ATOM 606 N N . VAL A 1 76 ? 1.190 -4.518 12.170 1.00 96.19 76 VAL A N 1
ATOM 607 C CA . VAL A 1 76 ? -0.149 -4.107 12.623 1.00 96.19 76 VAL A CA 1
ATOM 608 C C . VAL A 1 76 ? -0.084 -3.728 14.100 1.00 96.19 76 VAL A C 1
ATO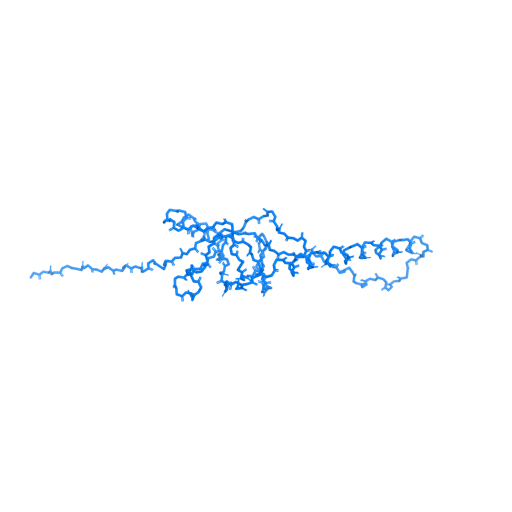M 610 O O . VAL A 1 76 ? 0.377 -4.506 14.932 1.00 96.19 76 VAL A O 1
ATOM 613 N N . LEU A 1 77 ? -0.514 -2.513 14.433 1.00 92.69 77 LEU A N 1
ATOM 614 C CA . LEU A 1 77 ? -0.646 -2.053 15.809 1.00 92.69 77 LEU A CA 1
ATOM 615 C C . LEU A 1 77 ? -2.055 -2.390 16.301 1.00 92.69 77 LEU A C 1
ATOM 617 O O . LEU A 1 77 ? -3.045 -1.872 15.782 1.00 92.69 77 LEU A O 1
ATOM 621 N N . THR A 1 78 ? -2.117 -3.256 17.307 1.00 82.88 78 THR A N 1
ATOM 622 C CA . THR A 1 78 ? -3.361 -3.723 17.940 1.00 82.88 78 THR A CA 1
ATOM 623 C C . THR A 1 78 ? -3.500 -3.251 19.386 1.00 82.88 78 THR A C 1
ATOM 625 O O . THR A 1 78 ? -4.584 -3.316 19.953 1.00 82.88 78 THR A O 1
ATOM 628 N N . ASN A 1 79 ? -2.409 -2.773 19.990 1.00 85.00 79 ASN A N 1
ATOM 629 C CA . ASN A 1 79 ? -2.394 -2.317 21.377 1.00 85.00 79 ASN A CA 1
ATOM 630 C C . ASN A 1 79 ? -2.961 -0.897 21.490 1.00 85.00 79 ASN A C 1
ATOM 632 O O . ASN A 1 79 ? -2.653 -0.034 20.667 1.00 85.00 79 ASN A O 1
ATOM 636 N N . GLU A 1 80 ? -3.720 -0.640 22.558 1.00 86.00 80 GLU A N 1
ATOM 637 C CA . GLU A 1 80 ? -4.432 0.626 22.761 1.00 86.00 80 GLU A CA 1
ATOM 638 C C . GLU A 1 80 ? -3.501 1.844 22.740 1.00 86.00 80 GLU A C 1
ATOM 640 O O . GLU A 1 80 ? -3.773 2.804 22.024 1.00 86.00 80 GLU A O 1
ATOM 645 N N . SER A 1 81 ? -2.382 1.804 23.469 1.00 89.25 81 SER A N 1
ATOM 646 C CA . SER A 1 81 ? -1.478 2.959 23.576 1.00 89.25 81 SER A CA 1
ATOM 647 C C . SER A 1 81 ? -0.911 3.411 22.210 1.00 89.25 81 SER A C 1
ATOM 649 O O . SER A 1 81 ? -1.175 4.554 21.822 1.00 89.25 81 SER A O 1
ATOM 651 N N . PRO A 1 82 ? -0.261 2.542 21.403 1.00 87.38 82 PRO A N 1
ATOM 652 C CA . PRO A 1 82 ? 0.193 2.910 20.056 1.00 87.38 82 PRO A CA 1
ATOM 653 C C . PRO A 1 82 ? -0.924 3.391 19.119 1.00 87.38 82 PRO A C 1
ATOM 655 O O . PRO A 1 82 ? -0.709 4.295 18.310 1.00 87.38 82 PRO A O 1
ATOM 658 N N . ILE A 1 83 ? -2.127 2.815 19.223 1.00 90.81 83 ILE A N 1
ATOM 659 C CA . ILE A 1 83 ? -3.286 3.257 18.435 1.00 90.81 83 ILE A CA 1
ATOM 660 C C . ILE A 1 83 ? -3.683 4.682 18.840 1.00 90.81 83 ILE A C 1
A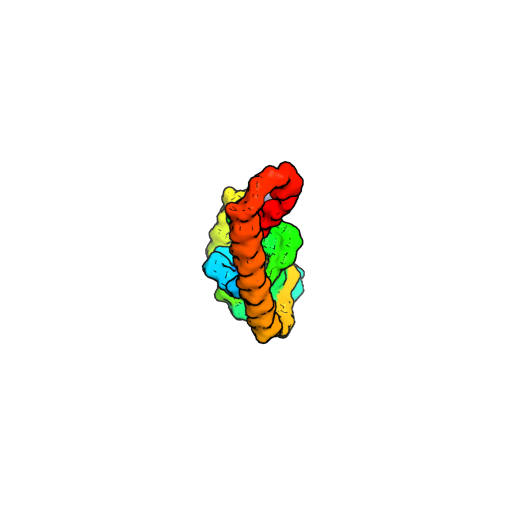TOM 662 O O . ILE A 1 83 ? -3.852 5.548 17.982 1.00 90.81 83 ILE A O 1
ATOM 666 N N . GLN A 1 84 ? -3.790 4.960 20.141 1.00 90.62 84 GLN A N 1
ATOM 667 C CA . GLN A 1 84 ? -4.140 6.289 20.646 1.00 90.62 84 GLN A CA 1
ATOM 668 C C . GLN A 1 84 ? -3.096 7.342 20.262 1.00 90.62 84 GLN A C 1
ATOM 670 O O . GLN A 1 84 ? -3.458 8.471 19.930 1.00 90.62 84 GLN A O 1
ATOM 675 N N . GLU A 1 85 ? -1.809 6.998 20.270 1.00 91.38 85 GLU A N 1
ATOM 676 C CA . GLU A 1 85 ? -0.742 7.890 19.806 1.00 91.38 85 GLU A CA 1
ATOM 677 C C . GLU A 1 85 ? -0.874 8.227 18.317 1.00 91.38 85 GLU A C 1
ATOM 679 O O . GLU A 1 85 ? -0.820 9.406 17.951 1.00 91.38 85 GLU A O 1
ATOM 684 N N . ALA A 1 86 ? -1.126 7.225 17.471 1.00 90.31 86 ALA A N 1
ATOM 685 C CA . ALA A 1 86 ? -1.349 7.424 16.041 1.00 90.31 86 ALA A CA 1
ATOM 686 C C . ALA A 1 86 ? -2.581 8.307 15.772 1.00 90.31 86 ALA A C 1
ATOM 688 O O . ALA A 1 86 ? -2.510 9.257 14.993 1.00 90.31 86 ALA A O 1
ATOM 689 N N . LEU A 1 87 ? -3.690 8.070 16.479 1.00 91.94 87 LEU A N 1
ATOM 690 C CA . LEU A 1 87 ? -4.911 8.874 16.353 1.00 91.94 87 LEU A CA 1
ATOM 691 C C . LEU A 1 87 ? -4.733 10.309 16.874 1.00 91.94 87 LEU A C 1
ATOM 693 O O . LEU A 1 87 ? -5.298 11.252 16.318 1.00 91.94 87 LEU A O 1
ATOM 697 N N . LYS A 1 88 ? -3.939 10.516 17.932 1.00 92.69 88 LYS A N 1
ATOM 698 C CA . LYS A 1 88 ? -3.562 11.865 18.386 1.00 92.69 88 LYS A CA 1
ATOM 699 C C . LYS A 1 88 ? -2.728 12.583 17.328 1.00 92.69 88 LYS A C 1
ATOM 701 O O . LYS A 1 88 ? -2.938 13.773 17.104 1.00 92.69 88 LYS A O 1
ATOM 706 N N . LEU A 1 89 ? -1.800 11.880 16.677 1.00 89.31 89 LEU A N 1
ATOM 707 C CA . LEU A 1 89 ? -0.999 12.445 15.595 1.00 89.31 89 LEU A CA 1
ATOM 708 C C . LEU A 1 89 ? -1.866 12.822 14.385 1.00 89.31 89 LEU A C 1
ATOM 710 O O . LEU A 1 89 ? -1.696 13.925 13.875 1.00 89.31 89 LEU A O 1
ATOM 714 N N . GLU A 1 90 ? -2.815 11.967 13.989 1.00 90.69 90 GLU A N 1
ATOM 715 C CA . GLU A 1 90 ? -3.814 12.250 12.943 1.00 90.69 90 GLU A CA 1
ATOM 716 C C . GLU A 1 90 ? -4.547 13.573 13.225 1.00 90.69 90 GLU A C 1
ATOM 718 O O . GLU A 1 90 ? -4.543 14.489 12.404 1.00 90.69 90 GLU A O 1
ATOM 723 N N . LYS A 1 91 ? -5.077 13.730 14.446 1.00 92.00 91 LYS A N 1
ATOM 724 C CA . LYS A 1 91 ? -5.774 14.957 14.867 1.00 92.00 91 LYS A CA 1
ATOM 725 C C . LYS A 1 91 ? -4.887 16.198 14.839 1.00 92.00 91 LYS A C 1
ATOM 727 O O . LYS A 1 91 ? -5.353 17.255 14.435 1.00 92.00 91 LYS A O 1
ATOM 732 N N . ARG A 1 92 ? -3.624 16.086 15.264 1.00 92.00 92 ARG A N 1
ATOM 733 C CA . ARG A 1 92 ? -2.671 17.210 15.219 1.00 92.00 92 ARG A CA 1
ATOM 734 C C . ARG A 1 92 ? -2.308 17.608 13.791 1.00 92.00 92 ARG A C 1
ATOM 736 O O . ARG A 1 92 ? -2.081 18.782 13.540 1.00 92.00 92 ARG A O 1
ATOM 743 N N . LYS A 1 93 ? -2.226 16.635 12.881 1.00 86.88 93 LYS A N 1
ATOM 744 C CA . LYS A 1 93 ? -1.903 16.853 11.467 1.00 86.88 93 LYS A CA 1
ATOM 745 C C . LYS A 1 93 ? -3.079 17.414 10.661 1.00 86.88 93 LYS A C 1
ATOM 747 O O . LYS A 1 93 ? -2.848 18.046 9.640 1.00 86.88 93 LYS A O 1
ATOM 752 N N . GLY A 1 94 ? -4.315 17.206 11.119 1.00 87.56 94 GLY A N 1
ATOM 753 C CA . GLY A 1 94 ? -5.518 17.761 10.492 1.00 87.56 94 GLY A CA 1
ATOM 754 C C . GLY A 1 94 ? -6.013 16.992 9.263 1.00 87.56 94 GLY A C 1
ATOM 755 O O . GLY A 1 94 ? -6.920 17.462 8.586 1.00 87.56 94 GLY A O 1
ATOM 756 N N . TYR A 1 95 ? -5.459 15.811 8.981 1.00 85.81 95 TYR A N 1
ATOM 757 C CA . TYR A 1 95 ? -5.905 14.930 7.900 1.00 85.81 95 TYR A CA 1
ATOM 758 C C . TYR A 1 95 ? -5.895 13.464 8.356 1.00 85.81 95 TYR A C 1
ATOM 760 O O . TYR A 1 95 ? -5.024 13.081 9.144 1.00 85.81 95 TYR A O 1
ATOM 768 N N . PRO A 1 96 ? -6.856 12.640 7.896 1.00 90.38 96 PRO A N 1
ATOM 769 C CA . PRO A 1 96 ? -6.952 11.246 8.301 1.00 90.38 96 PRO A CA 1
ATOM 770 C C . PRO A 1 96 ? -5.802 10.403 7.739 1.00 90.38 96 PRO A C 1
ATOM 772 O O . PRO A 1 96 ? -5.369 10.616 6.609 1.00 90.38 96 PRO A O 1
ATOM 775 N N . MET A 1 97 ? -5.357 9.391 8.490 1.00 93.44 97 MET A N 1
ATOM 776 C CA . MET A 1 97 ? -4.586 8.291 7.910 1.00 93.44 97 MET A CA 1
ATOM 777 C C . MET A 1 97 ? -5.409 7.635 6.804 1.00 93.44 97 MET A C 1
ATOM 779 O O . MET A 1 97 ? -6.631 7.498 6.931 1.00 93.44 97 MET A O 1
ATOM 783 N N . LEU A 1 98 ? -4.741 7.207 5.737 1.00 95.69 98 LEU A N 1
ATOM 784 C CA . LEU A 1 98 ? -5.431 6.580 4.621 1.00 95.69 98 LEU A CA 1
ATOM 785 C C . LEU A 1 98 ? -6.091 5.253 5.024 1.00 95.69 98 LEU A C 1
ATOM 787 O O . LEU A 1 98 ? -5.515 4.493 5.814 1.00 95.69 98 LEU A O 1
ATOM 791 N N . PRO A 1 99 ? -7.297 4.967 4.505 1.00 96.62 99 PRO A N 1
ATOM 792 C CA . PRO A 1 99 ? -7.991 3.728 4.801 1.00 96.62 99 PRO A CA 1
ATOM 793 C C . PRO A 1 99 ? -7.376 2.559 4.026 1.00 96.62 99 PRO A C 1
ATOM 795 O O . PRO A 1 99 ? -7.016 2.691 2.858 1.00 96.62 99 PRO A O 1
ATOM 798 N N . ILE A 1 100 ? -7.329 1.384 4.649 1.00 98.12 100 ILE A N 1
ATOM 799 C CA . ILE A 1 100 ? -7.216 0.137 3.892 1.00 98.12 100 ILE A CA 1
ATOM 800 C C . ILE A 1 100 ? -8.549 -0.100 3.188 1.00 98.12 100 ILE A C 1
ATOM 802 O O . ILE A 1 100 ? -9.590 -0.146 3.838 1.00 98.12 100 ILE A O 1
ATOM 806 N N . VAL A 1 101 ? -8.494 -0.246 1.867 1.00 98.00 101 VAL A N 1
ATOM 807 C CA . VAL A 1 101 ? -9.659 -0.481 1.005 1.00 98.00 101 VAL A CA 1
ATOM 808 C C . VAL A 1 101 ? -9.935 -1.972 0.844 1.00 98.00 101 VAL A C 1
ATOM 810 O O . VAL A 1 101 ? -11.087 -2.382 0.776 1.00 98.00 101 VAL A O 1
ATOM 813 N N . LYS A 1 102 ? -8.882 -2.787 0.714 1.00 98.00 102 LYS A N 1
ATOM 814 C CA . LYS A 1 102 ? -9.003 -4.235 0.497 1.00 98.00 102 LYS A CA 1
ATOM 815 C C . LYS A 1 102 ? -7.687 -4.952 0.773 1.00 98.00 102 LYS A C 1
ATOM 817 O O . LYS A 1 102 ? -6.620 -4.400 0.508 1.00 98.00 102 LYS A O 1
ATOM 822 N N . VAL A 1 103 ? -7.742 -6.194 1.242 1.00 98.25 103 VAL A N 1
ATOM 823 C CA . VAL A 1 103 ? -6.595 -7.111 1.232 1.00 98.25 103 VAL A CA 1
ATOM 824 C C . VAL A 1 103 ? -6.521 -7.804 -0.127 1.00 98.25 103 VAL A C 1
ATOM 826 O O . VAL A 1 103 ? -7.499 -8.368 -0.611 1.00 98.25 103 VAL A O 1
ATOM 829 N N . VAL A 1 104 ? -5.349 -7.772 -0.761 1.00 97.94 104 V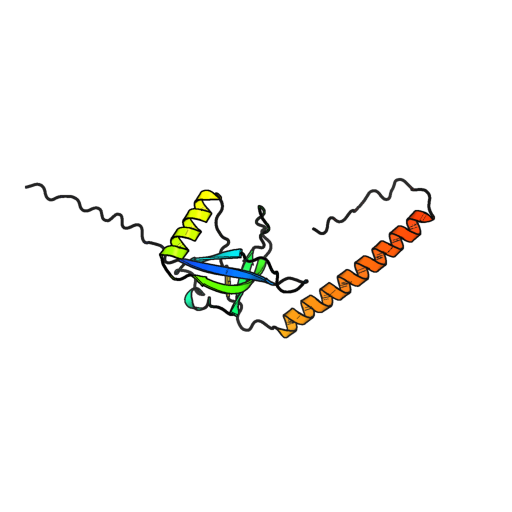AL A N 1
ATOM 830 C CA . VAL A 1 104 ? -5.125 -8.470 -2.030 1.00 97.94 104 VAL A CA 1
ATOM 831 C C . VAL A 1 104 ? -4.930 -9.955 -1.750 1.00 97.94 104 VAL A C 1
ATOM 833 O O . VAL A 1 104 ? -3.927 -10.380 -1.165 1.00 97.94 104 VAL A O 1
ATOM 836 N N . GLU A 1 105 ? -5.906 -10.751 -2.165 1.00 94.25 105 GLU A N 1
ATOM 837 C CA . GLU A 1 105 ? -5.814 -12.206 -2.150 1.00 94.25 105 GLU A CA 1
ATOM 838 C C . GLU A 1 105 ? -4.851 -12.685 -3.240 1.00 94.25 105 GLU A C 1
ATOM 840 O O . GLU A 1 105 ? -4.834 -12.141 -4.341 1.00 94.25 105 GLU A O 1
ATOM 845 N N . ASN A 1 106 ? -4.046 -13.705 -2.926 1.00 94.25 106 ASN A N 1
ATOM 846 C CA . ASN A 1 106 ? -3.131 -14.355 -3.873 1.00 94.25 106 ASN A CA 1
ATOM 847 C C . ASN A 1 106 ? -2.236 -13.379 -4.659 1.00 94.25 106 ASN A C 1
ATOM 849 O O . ASN A 1 106 ? -2.073 -13.520 -5.867 1.00 94.25 106 ASN A O 1
ATOM 853 N N . PHE A 1 107 ? -1.659 -12.387 -3.971 1.00 96.81 107 PHE A N 1
ATOM 854 C CA . PHE A 1 107 ? -0.748 -11.425 -4.591 1.00 96.81 107 PHE A CA 1
ATOM 855 C C . PHE A 1 107 ? 0.392 -12.132 -5.341 1.00 96.81 107 PHE A C 1
ATOM 857 O O . PHE A 1 107 ? 1.219 -12.811 -4.725 1.00 96.81 107 PHE A O 1
ATOM 864 N N . ASP A 1 108 ? 0.433 -11.947 -6.660 1.00 96.56 108 ASP A N 1
ATOM 865 C CA . ASP A 1 108 ? 1.443 -12.534 -7.534 1.00 96.56 108 ASP A CA 1
ATOM 866 C C . ASP A 1 108 ? 2.758 -11.754 -7.438 1.00 96.56 108 ASP A C 1
ATOM 868 O O . ASP A 1 108 ? 2.943 -10.688 -8.031 1.00 96.56 108 ASP A O 1
ATOM 872 N N . VAL A 1 109 ? 3.690 -12.306 -6.664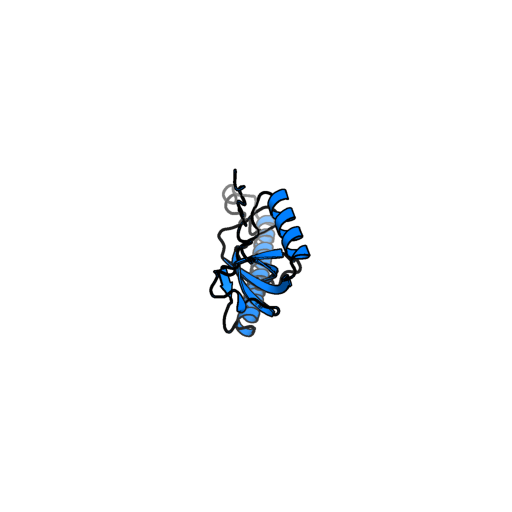 1.00 94.94 109 VAL A N 1
ATOM 873 C CA . VAL A 1 109 ? 5.021 -11.723 -6.475 1.00 94.94 109 VAL A CA 1
ATOM 874 C C . VAL A 1 109 ? 5.810 -11.709 -7.785 1.00 94.94 109 VAL A C 1
ATOM 876 O O . VAL A 1 109 ? 6.527 -10.744 -8.032 1.00 94.94 109 VAL A O 1
ATOM 879 N N . LEU A 1 110 ? 5.674 -12.734 -8.633 1.00 97.38 110 LEU A N 1
ATOM 880 C CA . LEU A 1 110 ? 6.393 -12.794 -9.909 1.00 97.38 110 LEU A CA 1
ATOM 881 C C . LEU A 1 110 ? 5.837 -11.758 -10.886 1.00 97.38 110 LEU A C 1
ATOM 883 O O . LEU A 1 110 ? 6.607 -11.030 -11.510 1.00 97.38 110 LEU A O 1
ATOM 887 N N . GLY A 1 111 ? 4.512 -11.620 -10.938 1.00 97.44 111 GLY A N 1
ATOM 888 C CA . GLY A 1 111 ? 3.843 -10.548 -11.669 1.00 97.44 111 GLY A CA 1
ATOM 889 C C . GLY A 1 111 ? 4.310 -9.163 -11.219 1.00 97.44 111 GLY A C 1
ATOM 890 O O . GLY A 1 111 ? 4.627 -8.318 -12.055 1.00 97.44 111 GLY A O 1
ATOM 891 N N . PHE A 1 112 ? 4.448 -8.936 -9.908 1.00 97.31 112 PHE A N 1
ATOM 892 C CA . PHE A 1 112 ? 4.995 -7.679 -9.390 1.00 97.31 112 PHE A CA 1
ATOM 893 C C . PHE A 1 112 ? 6.466 -7.459 -9.778 1.00 97.31 112 PHE A C 1
ATOM 895 O O . PHE A 1 112 ? 6.824 -6.356 -10.182 1.00 97.31 112 PHE A O 1
ATOM 902 N N . MET A 1 113 ? 7.318 -8.488 -9.722 1.00 97.38 113 MET A N 1
ATOM 903 C CA . MET A 1 113 ? 8.711 -8.371 -10.183 1.00 97.38 113 MET A CA 1
ATOM 904 C C . MET A 1 113 ? 8.792 -8.013 -11.672 1.00 97.38 113 MET A C 1
ATOM 906 O O . MET A 1 113 ? 9.610 -7.179 -12.053 1.00 97.38 113 MET A O 1
ATOM 910 N N . ASN A 1 114 ? 7.901 -8.564 -12.499 1.00 98.25 114 ASN A N 1
ATOM 911 C CA . ASN A 1 114 ? 7.812 -8.197 -13.909 1.00 98.25 114 ASN A CA 1
ATOM 912 C C . ASN A 1 114 ? 7.413 -6.721 -14.102 1.00 98.25 114 ASN A C 1
ATOM 914 O O . ASN A 1 114 ? 7.978 -6.050 -14.959 1.00 98.25 114 ASN A O 1
ATOM 918 N N . VAL A 1 115 ? 6.499 -6.178 -13.285 1.00 97.81 115 VAL A N 1
ATOM 919 C CA . VAL A 1 115 ? 6.174 -4.735 -13.307 1.00 97.81 115 VAL A CA 1
ATOM 920 C C . VAL A 1 115 ? 7.421 -3.888 -13.044 1.00 97.81 115 VAL A C 1
ATOM 922 O O . VAL A 1 115 ? 7.666 -2.924 -13.770 1.00 97.81 115 VAL A O 1
ATOM 925 N N . VAL A 1 116 ? 8.224 -4.264 -12.044 1.00 97.75 116 VAL A N 1
ATOM 926 C CA . VAL A 1 116 ? 9.470 -3.556 -11.712 1.00 97.75 116 VAL A CA 1
ATOM 927 C C . VAL A 1 116 ? 10.475 -3.628 -12.864 1.00 97.75 116 VAL A C 1
ATOM 929 O O . VAL A 1 116 ? 11.063 -2.618 -13.250 1.00 97.75 116 VAL A O 1
ATOM 932 N N . GLU A 1 117 ? 10.646 -4.808 -13.460 1.00 98.12 117 GLU A N 1
ATOM 933 C CA . GLU A 1 117 ? 11.556 -5.002 -14.589 1.00 98.12 117 GLU A CA 1
ATOM 934 C C . GLU A 1 117 ? 11.136 -4.179 -15.816 1.00 98.12 117 GLU A C 1
ATOM 936 O O . GLU A 1 117 ? 11.963 -3.499 -16.429 1.00 98.12 117 GLU A O 1
ATOM 941 N N . VAL A 1 118 ? 9.848 -4.208 -16.168 1.00 98.31 118 VAL A N 1
ATOM 942 C CA . VAL A 1 118 ? 9.304 -3.443 -17.296 1.00 98.31 118 VAL A CA 1
ATOM 943 C C . VAL A 1 118 ? 9.491 -1.944 -17.074 1.00 98.31 118 VAL A C 1
ATOM 945 O O . VAL A 1 118 ? 9.937 -1.247 -17.986 1.00 98.31 118 VAL A O 1
ATOM 948 N N . PHE A 1 119 ? 9.217 -1.440 -15.868 1.00 98.06 119 PHE A N 1
ATOM 949 C CA . PHE A 1 119 ? 9.413 -0.024 -15.569 1.00 98.06 119 PHE A CA 1
ATOM 950 C C . PHE A 1 119 ? 10.892 0.379 -15.622 1.00 98.06 119 PHE A C 1
ATOM 952 O O . PHE A 1 119 ? 11.219 1.428 -16.172 1.00 98.06 119 PHE A O 1
ATOM 959 N N . SER A 1 120 ? 11.802 -0.473 -15.141 1.00 97.19 120 SER A N 1
ATOM 960 C CA . SER A 1 120 ? 13.245 -0.235 -15.261 1.00 97.19 120 SER A CA 1
ATOM 961 C C . SER A 1 120 ? 13.695 -0.140 -16.725 1.00 97.19 120 SER A C 1
ATOM 963 O O . SER A 1 120 ? 14.445 0.770 -17.087 1.00 97.19 120 SER A O 1
ATOM 965 N N . LYS A 1 121 ? 13.194 -1.023 -17.600 1.00 98.06 121 LYS A N 1
ATOM 966 C CA . LYS A 1 121 ? 13.457 -0.953 -19.049 1.00 98.06 121 LYS A CA 1
ATOM 967 C C . LYS A 1 121 ? 12.933 0.349 -19.655 1.00 98.06 121 LYS A C 1
ATOM 969 O O . LYS A 1 121 ? 13.676 1.015 -20.371 1.00 98.06 121 LYS A O 1
ATOM 974 N N . TYR A 1 122 ? 11.707 0.742 -19.309 1.00 97.81 122 TYR A N 1
ATOM 975 C CA . TYR A 1 122 ? 11.121 2.015 -19.734 1.00 97.81 122 TYR A CA 1
ATOM 976 C C . TYR A 1 122 ? 11.958 3.223 -19.283 1.00 97.81 122 TYR A C 1
ATOM 978 O O . TYR A 1 122 ? 12.223 4.122 -20.078 1.00 97.81 122 TYR A O 1
ATOM 986 N N . GLN A 1 123 ? 12.436 3.241 -18.034 1.00 96.69 123 GLN A N 1
ATOM 987 C CA . GLN A 1 123 ? 13.304 4.314 -17.539 1.00 96.69 123 GLN A CA 1
ATOM 988 C C . GLN A 1 123 ? 14.610 4.411 -18.336 1.00 96.69 123 GLN A C 1
ATOM 990 O O . GLN A 1 123 ? 15.050 5.515 -18.657 1.00 96.69 123 GLN A O 1
ATOM 995 N N . ASN A 1 124 ? 15.216 3.277 -18.692 1.00 96.31 124 ASN A N 1
ATOM 996 C CA . ASN A 1 124 ? 16.419 3.267 -19.524 1.00 96.31 124 ASN A CA 1
ATOM 997 C C . ASN A 1 124 ? 16.147 3.837 -20.922 1.00 96.31 124 ASN A C 1
ATOM 999 O O . ASN A 1 124 ? 16.915 4.670 -21.400 1.00 96.31 124 ASN A O 1
ATOM 1003 N N . GLU A 1 125 ? 15.042 3.440 -21.556 1.00 97.31 125 GLU A N 1
ATOM 1004 C CA . GLU A 1 125 ? 14.635 3.976 -22.859 1.00 97.31 125 GLU A CA 1
ATOM 1005 C C . GLU A 1 125 ? 14.407 5.493 -22.801 1.00 97.31 125 GLU A C 1
ATOM 1007 O O . GLU A 1 125 ? 14.946 6.238 -23.625 1.00 97.31 125 GLU A O 1
ATOM 1012 N N . LEU A 1 126 ? 13.689 5.967 -21.778 1.00 95.31 126 LEU A N 1
ATOM 1013 C CA . LEU A 1 126 ? 13.454 7.390 -21.544 1.00 95.31 126 LEU A CA 1
ATOM 1014 C C . LEU A 1 126 ? 14.773 8.172 -21.436 1.00 95.31 126 LEU A C 1
ATOM 1016 O O . LEU A 1 126 ? 14.923 9.224 -22.063 1.00 95.31 126 LEU A O 1
ATOM 1020 N N . LEU A 1 127 ? 15.746 7.655 -20.680 1.00 94.81 127 LEU A N 1
ATOM 1021 C CA . LEU A 1 127 ? 17.058 8.286 -20.517 1.00 94.81 127 LEU A CA 1
ATOM 1022 C C . LEU A 1 127 ? 17.840 8.357 -21.838 1.00 94.81 127 LEU A C 1
ATOM 1024 O O . LEU A 1 127 ? 18.470 9.378 -22.125 1.00 94.81 127 LEU A O 1
ATOM 1028 N N . GLU A 1 128 ? 17.804 7.307 -22.659 1.00 95.25 128 GLU A N 1
ATOM 1029 C CA . GLU A 1 128 ? 18.480 7.298 -23.964 1.00 95.25 128 GLU A CA 1
ATOM 1030 C C . GLU A 1 128 ? 17.843 8.278 -24.962 1.00 95.25 128 GLU A C 1
ATOM 1032 O O . GLU A 1 128 ? 18.550 9.011 -25.672 1.00 95.25 128 GLU A O 1
ATOM 1037 N N . LEU A 1 129 ? 16.513 8.375 -24.971 1.00 94.56 129 LEU A N 1
ATOM 1038 C CA . LEU A 1 129 ? 15.791 9.354 -25.784 1.00 94.56 129 LEU A CA 1
ATOM 1039 C C . LEU A 1 129 ? 16.111 10.790 -25.353 1.00 94.56 129 LEU A C 1
ATOM 1041 O O . LEU A 1 129 ? 16.439 11.629 -26.196 1.00 94.56 129 LEU A O 1
ATOM 1045 N N . GLN A 1 130 ? 16.121 11.074 -24.048 1.00 91.12 130 GLN A N 1
ATOM 1046 C CA . GLN A 1 130 ? 16.485 12.393 -23.523 1.00 91.12 130 GLN A CA 1
ATOM 1047 C C . GLN A 1 130 ? 17.917 12.799 -23.908 1.00 91.12 130 GLN A C 1
ATOM 1049 O O . GLN A 1 130 ? 18.143 13.927 -24.358 1.00 91.12 130 GLN A O 1
ATOM 1054 N N . LYS A 1 131 ? 18.891 11.880 -23.819 1.00 90.25 131 LYS A N 1
ATOM 1055 C CA . LYS A 1 131 ? 20.272 12.127 -24.283 1.00 90.25 131 LYS A CA 1
ATOM 1056 C C . LYS A 1 131 ? 20.318 12.473 -25.772 1.00 90.25 131 LYS A C 1
ATOM 1058 O O . LYS A 1 131 ? 21.076 13.358 -26.176 1.00 90.25 131 LYS A O 1
ATOM 1063 N N . SER A 1 132 ? 19.515 11.789 -26.584 1.00 86.31 132 SER A N 1
ATOM 1064 C CA . SE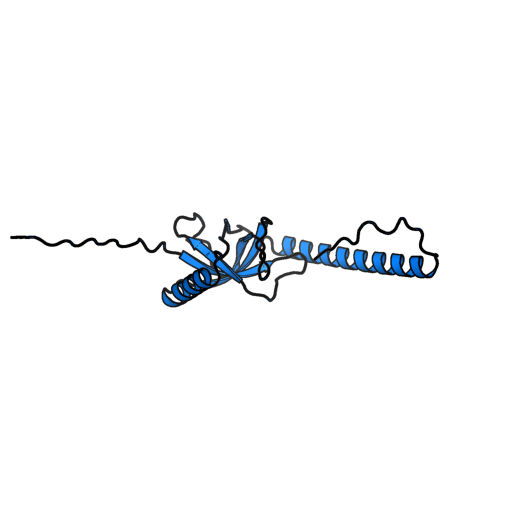R A 1 132 ? 19.439 12.008 -28.032 1.00 86.31 132 SER A CA 1
ATOM 1065 C C . SER A 1 132 ? 18.841 13.377 -28.374 1.00 86.31 132 SER A C 1
ATOM 1067 O O . SER A 1 132 ? 19.392 14.094 -29.211 1.00 86.31 132 SER A O 1
ATOM 1069 N N . VAL A 1 133 ? 17.795 13.807 -27.660 1.00 84.50 133 VAL A N 1
ATOM 1070 C CA . VAL A 1 133 ? 17.224 15.161 -27.783 1.00 84.50 133 VAL A CA 1
ATOM 1071 C C . VAL A 1 133 ? 18.264 16.233 -27.436 1.00 84.50 133 VAL A C 1
ATOM 1073 O O . VAL A 1 133 ? 18.447 17.179 -28.201 1.00 84.50 133 VAL A O 1
ATOM 1076 N N . VAL A 1 134 ? 19.014 16.078 -26.338 1.00 75.94 134 VAL A N 1
ATOM 1077 C CA . VAL A 1 134 ? 20.057 17.047 -25.941 1.00 75.94 134 VAL A CA 1
ATOM 1078 C C . VAL A 1 134 ? 21.181 17.142 -26.981 1.00 75.94 134 VAL A C 1
ATOM 1080 O O . VAL A 1 134 ? 21.635 18.246 -27.291 1.00 75.94 134 VAL A O 1
ATOM 1083 N N . LYS A 1 135 ? 21.621 16.014 -27.557 1.00 70.88 135 LYS A N 1
ATOM 1084 C CA . LYS A 1 135 ? 22.616 16.004 -28.647 1.00 70.88 135 LYS A CA 1
ATOM 1085 C C . LYS A 1 135 ? 22.110 16.755 -29.882 1.00 70.88 135 LYS A C 1
ATOM 1087 O O . LYS A 1 135 ? 22.852 17.561 -30.438 1.00 70.88 135 LYS A O 1
ATOM 1092 N N . ASN A 1 136 ? 20.847 16.559 -30.256 1.00 63.41 136 ASN A N 1
ATOM 1093 C CA . ASN A 1 136 ? 20.237 17.221 -31.411 1.00 63.41 136 ASN A CA 1
ATOM 1094 C C . ASN A 1 136 ? 20.050 18.737 -31.205 1.00 63.41 136 ASN A C 1
ATOM 1096 O O . ASN A 1 136 ? 20.243 19.504 -32.148 1.00 63.41 136 ASN A O 1
ATOM 1100 N N . LYS A 1 137 ? 19.765 19.192 -29.974 1.00 60.59 137 LYS A N 1
ATOM 1101 C CA . LYS A 1 137 ? 19.662 20.628 -29.639 1.00 60.59 137 LYS A CA 1
ATOM 1102 C C . LYS A 1 137 ? 21.007 21.362 -29.646 1.00 60.59 137 LYS A C 1
ATOM 1104 O O . LYS A 1 137 ? 21.048 22.543 -29.964 1.00 60.59 137 LYS A O 1
ATOM 1109 N N . ARG A 1 138 ? 22.129 20.683 -29.370 1.00 58.62 138 ARG A N 1
ATOM 1110 C CA . ARG A 1 138 ? 23.478 21.286 -29.483 1.00 58.62 138 ARG A CA 1
ATOM 1111 C C . ARG A 1 138 ? 23.892 21.591 -30.933 1.00 58.62 138 ARG A C 1
ATOM 1113 O O . ARG A 1 138 ? 24.844 22.337 -31.131 1.00 58.62 138 ARG A O 1
ATOM 1120 N N . GLY A 1 139 ? 23.185 21.040 -31.927 1.00 54.28 139 GLY A N 1
ATOM 1121 C CA . GLY A 1 139 ? 23.441 21.246 -33.359 1.00 54.28 139 GLY A CA 1
ATOM 1122 C C . GLY A 1 139 ? 22.426 22.130 -34.099 1.00 54.28 139 GLY A C 1
ATOM 1123 O O . GLY A 1 139 ? 22.609 22.370 -35.290 1.00 54.28 139 GLY A O 1
ATOM 1124 N N . LYS A 1 140 ? 21.365 22.622 -33.441 1.00 52.94 140 LYS A N 1
ATOM 1125 C CA . LYS A 1 140 ? 20.321 23.462 -34.062 1.00 52.94 140 LYS A CA 1
ATOM 1126 C C . LYS A 1 140 ? 20.120 24.762 -33.278 1.00 52.94 140 LYS A C 1
ATOM 1128 O O . LYS A 1 140 ? 19.989 24.735 -32.059 1.00 52.94 140 LYS A O 1
ATOM 1133 N N . LYS A 1 141 ? 20.056 25.904 -33.981 1.00 51.66 141 LYS A N 1
ATOM 1134 C CA . LYS A 1 141 ? 19.520 27.154 -33.404 1.00 51.66 141 LYS A CA 1
ATOM 1135 C C . LYS A 1 141 ? 18.059 26.908 -32.982 1.00 51.66 141 LYS A C 1
ATOM 1137 O O . LYS A 1 141 ? 17.361 26.201 -33.709 1.00 51.66 141 LYS A O 1
ATOM 1142 N N . PRO A 1 142 ? 17.598 27.449 -31.843 1.00 49.59 142 PRO A N 1
ATOM 1143 C CA . PRO A 1 142 ? 16.255 27.171 -31.349 1.00 49.59 142 PRO A CA 1
ATOM 1144 C C . PRO A 1 142 ? 15.207 27.775 -32.296 1.00 49.59 142 PRO A C 1
ATOM 1146 O O . PRO A 1 142 ? 15.220 28.982 -32.526 1.00 49.59 142 PRO A O 1
ATOM 1149 N N . ASN A 1 143 ? 14.306 26.942 -32.827 1.00 54.56 143 ASN A N 1
ATOM 1150 C CA . ASN A 1 143 ? 13.033 27.402 -33.386 1.00 54.56 143 ASN A CA 1
ATOM 1151 C C . ASN A 1 143 ? 12.003 27.474 -32.249 1.00 54.56 143 ASN A C 1
ATOM 1153 O O . ASN A 1 143 ? 11.986 26.618 -31.364 1.00 54.56 143 ASN A O 1
ATOM 1157 N N . GLU A 1 144 ? 11.154 28.500 -32.278 1.00 53.34 144 GLU A N 1
ATOM 1158 C CA . GLU A 1 144 ? 10.265 28.913 -31.178 1.00 53.34 144 GLU A CA 1
ATOM 1159 C C . GLU A 1 144 ? 9.174 27.891 -30.781 1.00 53.34 144 GLU A C 1
ATOM 1161 O O . GLU A 1 144 ? 8.491 28.089 -29.777 1.00 53.34 144 GLU A O 1
ATOM 1166 N N . GLU A 1 145 ? 9.041 26.772 -31.499 1.00 52.19 145 GLU A N 1
ATOM 1167 C CA . GLU A 1 145 ? 7.990 25.763 -31.293 1.00 52.19 145 GLU A CA 1
ATOM 1168 C C . GLU A 1 145 ? 8.324 24.674 -30.249 1.00 52.19 145 GLU A C 1
ATOM 1170 O O . GLU A 1 145 ? 7.428 23.963 -29.805 1.00 52.19 145 GLU A O 1
ATOM 1175 N N . GLU A 1 146 ? 9.567 24.560 -29.756 1.00 53.72 146 GLU A N 1
ATOM 1176 C CA . GLU A 1 146 ? 9.955 23.536 -28.755 1.00 53.72 146 GLU A CA 1
ATOM 1177 C C . GLU A 1 146 ? 9.517 23.851 -27.302 1.00 53.72 146 GLU A C 1
ATOM 1179 O O . GLU A 1 146 ? 10.112 23.359 -26.339 1.00 53.72 146 GLU A O 1
ATOM 1184 N N . LYS A 1 147 ? 8.498 24.698 -27.112 1.00 42.38 147 LYS A N 1
ATOM 1185 C CA . LYS A 1 147 ? 7.988 25.088 -25.785 1.00 42.38 147 LYS A CA 1
ATOM 1186 C C . LYS A 1 147 ? 6.956 24.129 -25.186 1.00 42.38 147 LYS A C 1
ATOM 1188 O O . LYS A 1 147 ? 6.558 24.342 -24.043 1.00 42.38 147 LYS A O 1
ATOM 1193 N N . PHE A 1 148 ? 6.533 23.091 -25.902 1.00 42.94 148 PHE A N 1
ATOM 1194 C CA . PHE A 1 148 ? 5.539 22.153 -25.387 1.00 42.94 148 PHE A CA 1
ATOM 1195 C C . PHE A 1 148 ? 6.174 20.870 -24.841 1.00 42.94 148 PHE A C 1
ATOM 1197 O O . PHE A 1 148 ? 6.966 20.211 -25.506 1.00 42.94 148 PHE A O 1
ATOM 1204 N N . GLU A 1 149 ? 5.775 20.563 -23.605 1.00 48.31 149 GLU A N 1
ATOM 1205 C CA . GLU A 1 149 ? 5.954 19.301 -22.882 1.00 48.31 149 GLU A CA 1
ATOM 1206 C C . GLU A 1 149 ? 7.343 19.033 -22.283 1.00 48.31 149 GLU A C 1
ATOM 1208 O O . GLU A 1 149 ? 8.000 18.023 -22.528 1.00 48.31 149 GLU A O 1
ATOM 1213 N N . GLN A 1 150 ? 7.719 19.874 -21.313 1.00 40.19 150 GLN A N 1
ATOM 1214 C CA . GLN A 1 150 ? 8.271 19.298 -20.085 1.00 40.19 150 GLN A CA 1
ATOM 1215 C C . GLN A 1 150 ? 7.157 18.476 -19.432 1.00 40.19 150 GLN A C 1
ATOM 1217 O O . GLN A 1 150 ? 6.325 19.005 -18.696 1.00 40.19 150 GLN A O 1
ATOM 1222 N N . VAL A 1 151 ? 7.099 17.184 -19.748 1.00 39.91 151 VAL A N 1
ATOM 1223 C CA . VAL A 1 151 ? 6.321 16.249 -18.942 1.00 39.91 151 VAL A CA 1
ATOM 1224 C C . VAL A 1 151 ? 7.033 16.181 -17.595 1.00 39.91 151 VAL A C 1
ATOM 1226 O O . VAL A 1 151 ? 8.052 15.505 -17.456 1.00 39.91 151 VAL A O 1
ATOM 1229 N N . ASN A 1 152 ? 6.531 16.943 -16.622 1.00 39.16 152 ASN A N 1
ATOM 1230 C CA . ASN A 1 152 ? 6.834 16.736 -15.213 1.00 39.16 152 ASN A CA 1
ATOM 1231 C C . ASN A 1 152 ? 6.312 15.347 -14.841 1.00 39.16 152 ASN A C 1
ATOM 1233 O O . ASN A 1 152 ? 5.170 15.183 -14.416 1.00 39.16 152 ASN A O 1
ATOM 1237 N N . LEU A 1 153 ? 7.138 14.330 -15.064 1.00 41.25 153 LEU A N 1
ATOM 1238 C CA . LEU A 1 153 ? 7.021 13.082 -14.340 1.00 41.25 153 LEU A CA 1
ATOM 1239 C C . LEU A 1 153 ? 7.796 13.269 -13.036 1.00 41.25 153 LEU A C 1
ATOM 1241 O O . LEU A 1 153 ? 9.025 13.199 -13.037 1.00 41.25 153 LEU A O 1
ATOM 1245 N N . PHE A 1 154 ? 6.999 13.472 -11.981 1.00 41.12 154 PHE A N 1
ATOM 1246 C CA . PHE A 1 154 ? 7.319 13.601 -10.553 1.00 41.12 154 PHE A CA 1
ATOM 1247 C C . PHE A 1 154 ? 7.678 15.011 -10.072 1.00 41.12 154 PHE A C 1
ATOM 1249 O O . PHE A 1 154 ? 8.797 15.496 -10.343 1.00 41.12 154 PHE A O 1
#

Sequence (154 aa):
MKDNKNRSNGKKIESIKIVRGTYLTGVGQENTTFYFKISTDHSDFEQVREGKVCITFYQQDHLVTSIPALIRVGRVLTNESPIQEALKLEKRKGYPMLPIVKVVENFDVLGFMNVVEVFSKYQNELLELQKSVVKNKRGKKPNEEEKFEQVNLF

Radius of gyration: 23.47 Å; chains: 1; bounding box: 59×43×80 Å

Secondary structure (DSSP, 8-state):
--PPP----------EEEEEEEEEETTEE-S--EEEEEETTSTTTTT--TT-EEEEEEEETTEEEEEEEEEEEEEEE-SHHHHHHHHHHHHHHTSPPEEP-EE-TT--HHHHHHHHHHHHHHHHHHHHHHHHHHHHHTTSPPPTTTTS------

Foldseek 3Di:
DDDDDDPPPVVPPQQKKKFWWFWQDLQGTDPDIAIEIETPVDPCRVVDAAQWKFWWFDDDDPDTDPHITIIHGHGIDRDPVVVVVVVVVCVVVVHDHIYGPGTDPPDDPVVSVVSNVVSVVVVVVVVVVVVVVVVVPVVDDDDPPPPDDPPPPD